Protein AF-A0AAW9L6U4-F1 (afdb_monomer_lite)

Radius of gyration: 21.18 Å; chains: 1; bounding box: 60×31×58 Å

Foldseek 3Di:
DCCCVVPVPVVQVVVDDALDVVVLVVQLQVQLVVQLVVQLVVLVVVVVVDDPVCVVCSVVSNVCSNCCSNVVSVVVLLVVLVVVVCCCCPPPVDPDDSSLSSSCSSVVHDRDHPPPDPDDD

Secondary structure (DSSP, 8-state):
-THHHH-HHHHHHTT-----HHHHHHHHHHHHHHHHHHHHHHHHHHHHTS-GGGGGGHHHHHHHHHHHHHHHHHHHHHHHHHHHHHHHHHHS-----HHHHHHHHHHTS--------S---

pLDDT: mean 82.63, std 14.71, range [42.97, 96.62]

Structure (mmCIF, N/CA/C/O backbone):
data_AF-A0AAW9L6U4-F1
#
_entry.id   AF-A0AAW9L6U4-F1
#
loop_
_atom_site.group_PDB
_atom_site.id
_atom_site.type_symbol
_atom_site.label_atom_id
_atom_site.label_alt_id
_atom_site.label_comp_id
_atom_site.label_asym_id
_atom_site.label_entity_id
_atom_site.label_seq_id
_atom_site.pdbx_PDB_ins_code
_atom_site.Cartn_x
_atom_site.Cartn_y
_atom_site.Cartn_z
_atom_site.occupancy
_atom_site.B_iso_or_equiv
_atom_site.auth_seq_id
_atom_site.auth_comp_id
_atom_site.auth_asym_id
_atom_site.auth_atom_id
_atom_site.pdbx_PDB_model_num
ATOM 1 N N . MET A 1 1 ? -6.627 20.478 28.662 1.00 61.94 1 MET A N 1
ATOM 2 C CA . MET A 1 1 ? -5.595 19.412 28.641 1.00 61.94 1 MET A CA 1
ATOM 3 C C . MET A 1 1 ? -5.790 18.399 29.758 1.00 61.94 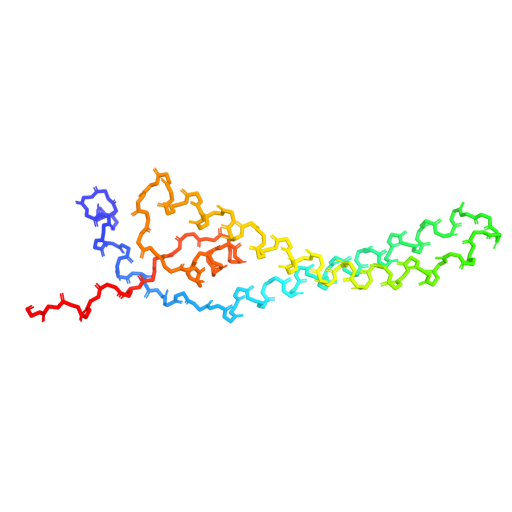1 MET A C 1
ATOM 5 O O . MET A 1 1 ? -5.596 17.230 29.476 1.00 61.94 1 MET A O 1
ATOM 9 N N . ILE A 1 2 ? -6.202 18.797 30.970 1.00 77.25 2 ILE A N 1
ATOM 10 C CA . ILE A 1 2 ? -6.414 17.848 32.079 1.00 77.25 2 ILE A CA 1
ATOM 11 C C . ILE A 1 2 ? -7.459 16.767 31.757 1.00 77.25 2 ILE A C 1
ATOM 13 O O . ILE A 1 2 ? -7.269 15.617 32.132 1.00 77.25 2 ILE A O 1
ATOM 17 N N . ASP A 1 3 ? -8.457 17.109 30.934 1.00 73.44 3 ASP A N 1
ATOM 18 C CA . ASP A 1 3 ? -9.454 16.178 30.395 1.00 73.44 3 ASP A CA 1
ATOM 19 C C . ASP A 1 3 ? -8.854 14.965 29.667 1.00 73.44 3 ASP A C 1
ATOM 21 O O . ASP A 1 3 ? -9.497 13.931 29.634 1.00 73.44 3 ASP A O 1
ATOM 25 N N . VAL A 1 4 ? -7.629 15.025 29.125 1.00 75.56 4 VAL A N 1
ATOM 26 C CA . VAL A 1 4 ? -6.956 13.829 28.565 1.00 75.56 4 VAL A CA 1
ATOM 27 C C . VAL A 1 4 ? -6.771 12.745 29.623 1.00 75.56 4 VAL A C 1
ATOM 29 O O . VAL A 1 4 ? -6.852 11.562 29.314 1.00 75.56 4 VAL A O 1
ATOM 32 N N . ILE A 1 5 ? -6.499 13.156 30.859 1.00 84.75 5 ILE A N 1
ATOM 33 C CA . ILE A 1 5 ? -6.173 12.261 31.966 1.00 84.75 5 ILE A CA 1
ATOM 34 C C . ILE A 1 5 ? -7.431 11.962 32.785 1.00 84.75 5 ILE A C 1
ATOM 36 O O . ILE A 1 5 ? -7.629 10.832 33.216 1.00 84.75 5 ILE A O 1
ATOM 40 N N . THR A 1 6 ? -8.301 12.955 32.984 1.00 85.75 6 THR A N 1
ATOM 41 C CA . THR A 1 6 ? -9.477 12.830 33.859 1.00 85.75 6 THR A CA 1
ATOM 42 C C . THR A 1 6 ? -10.737 12.365 33.137 1.00 85.75 6 THR A C 1
ATOM 44 O O . THR A 1 6 ? -11.594 11.741 33.755 1.00 85.75 6 THR A O 1
ATOM 47 N N . ASN A 1 7 ? -10.875 12.664 31.844 1.00 78.12 7 ASN A N 1
ATOM 48 C CA . ASN A 1 7 ? -12.018 12.247 31.037 1.00 78.12 7 ASN A CA 1
ATOM 49 C C . ASN A 1 7 ? -11.617 12.091 29.556 1.00 78.12 7 ASN A C 1
ATOM 51 O O . ASN A 1 7 ? -12.028 12.889 28.698 1.00 78.12 7 ASN A O 1
ATOM 55 N N . PRO A 1 8 ? -10.782 11.079 29.249 1.00 69.31 8 PRO A N 1
ATOM 56 C CA . PRO A 1 8 ? -10.222 10.894 27.914 1.00 69.31 8 PRO A CA 1
ATOM 57 C C . PRO A 1 8 ? -11.316 10.792 26.846 1.00 69.31 8 PRO A C 1
ATOM 59 O O . PRO A 1 8 ? -11.179 11.368 25.769 1.00 69.31 8 PRO A O 1
ATOM 62 N N . GLN A 1 9 ? -12.440 10.141 27.161 1.00 68.12 9 GLN A N 1
ATOM 63 C CA . GLN A 1 9 ? -13.575 10.010 26.245 1.00 68.12 9 GLN A CA 1
ATOM 64 C C . GLN A 1 9 ? -14.139 11.368 25.812 1.00 68.12 9 GLN A C 1
ATOM 66 O O . GLN A 1 9 ? -14.256 11.616 24.613 1.00 68.12 9 GLN A O 1
ATOM 71 N N . ALA A 1 10 ? -14.424 12.279 26.748 1.00 72.62 10 ALA A N 1
ATOM 72 C CA . ALA A 1 10 ? -14.951 13.602 26.406 1.00 72.62 10 ALA A CA 1
ATOM 73 C C . ALA A 1 10 ? -13.925 14.467 25.653 1.00 72.62 10 ALA A C 1
ATOM 75 O O . ALA A 1 10 ? -14.286 15.309 24.828 1.00 72.62 10 ALA A O 1
ATOM 76 N N . PHE A 1 11 ? -12.630 14.300 25.931 1.00 74.19 11 PHE A N 1
ATOM 77 C CA . PHE A 1 11 ? -11.575 15.014 25.214 1.00 74.19 11 PHE A CA 1
ATOM 78 C C . PHE A 1 11 ? -11.480 14.602 23.738 1.00 74.19 11 PHE A C 1
ATOM 80 O O . PHE A 1 11 ? -11.374 15.480 22.879 1.00 74.19 11 PHE A O 1
ATOM 87 N N . PHE A 1 12 ? -11.545 13.300 23.442 1.00 69.44 12 PHE A N 1
ATOM 88 C CA . PHE A 1 12 ? -11.476 12.799 22.067 1.00 69.44 12 PHE A CA 1
ATOM 89 C C . PHE A 1 12 ? -12.785 12.993 21.298 1.00 69.44 12 PHE A C 1
ATOM 91 O O . PHE A 1 12 ? -12.716 13.407 20.147 1.00 69.44 12 PHE A O 1
ATOM 98 N N . ALA A 1 13 ? -13.949 12.862 21.947 1.00 66.50 13 ALA A N 1
ATOM 99 C CA . ALA A 1 13 ? -15.252 13.124 21.322 1.00 66.50 13 ALA A CA 1
ATOM 100 C C . ALA A 1 13 ? -15.378 14.558 20.764 1.00 66.50 13 ALA A C 1
ATOM 102 O O . ALA A 1 13 ? -16.016 14.797 19.748 1.00 66.50 13 ALA A O 1
ATOM 103 N N . ARG A 1 14 ? -14.717 15.541 21.394 1.00 63.19 14 ARG A N 1
ATOM 104 C CA . ARG A 1 14 ? -14.677 16.936 20.907 1.00 63.19 14 ARG A CA 1
ATOM 105 C C . ARG A 1 14 ? -13.724 17.158 19.726 1.00 63.19 14 ARG A C 1
ATOM 107 O O . ARG A 1 14 ? -13.720 18.237 19.143 1.00 63.19 14 ARG A O 1
ATOM 114 N N . ARG A 1 15 ? -12.887 16.169 19.407 1.00 58.81 15 ARG A N 1
ATOM 115 C CA . ARG A 1 15 ? -11.927 16.163 18.291 1.00 58.81 15 ARG A CA 1
ATOM 116 C C . ARG A 1 15 ? -12.316 15.174 17.187 1.00 58.81 15 ARG A C 1
ATOM 118 O O . ARG A 1 15 ? -11.502 14.950 16.286 1.00 58.81 15 ARG A O 1
ATOM 125 N N . ASP A 1 16 ? -13.526 14.622 17.245 1.00 58.94 16 ASP A N 1
ATOM 126 C CA . ASP A 1 16 ? -14.081 13.764 16.202 1.00 58.94 16 ASP A CA 1
ATOM 127 C C . ASP A 1 16 ? -14.242 14.574 14.911 1.00 58.94 16 ASP A C 1
ATOM 129 O O . ASP A 1 16 ? -15.185 15.335 14.720 1.00 58.94 16 ASP A O 1
ATOM 133 N N . GLY A 1 17 ? -13.258 14.444 14.025 1.00 58.41 17 GLY A N 1
ATOM 134 C CA . GLY A 1 17 ? -13.466 14.654 12.601 1.00 58.41 17 GLY A CA 1
ATOM 135 C C . GLY A 1 17 ? -13.859 13.317 11.992 1.00 58.41 17 GLY A C 1
ATOM 136 O O . GLY A 1 17 ? -13.182 12.326 12.273 1.00 58.41 17 GLY A O 1
ATOM 137 N N . ASP A 1 18 ? -14.914 13.299 11.179 1.00 64.12 18 ASP A N 1
ATOM 138 C CA . ASP A 1 18 ? -15.406 12.092 10.508 1.00 64.12 18 ASP A CA 1
ATOM 139 C C . ASP A 1 18 ? -14.263 11.301 9.861 1.00 64.12 18 ASP A C 1
ATOM 141 O O . ASP A 1 18 ? -13.457 11.846 9.094 1.00 64.12 18 ASP A O 1
ATOM 145 N N . LEU A 1 19 ? -14.200 9.995 10.145 1.00 68.06 19 LEU A N 1
ATOM 146 C CA . LEU A 1 19 ? -13.345 9.102 9.375 1.00 68.06 19 LEU A CA 1
ATOM 147 C C . LEU A 1 19 ? -13.925 8.961 7.981 1.00 68.06 19 LEU A C 1
ATOM 149 O O . LEU A 1 19 ? -14.880 8.231 7.740 1.00 68.06 19 LEU A O 1
ATOM 153 N N . SER A 1 20 ? -13.309 9.672 7.046 1.00 75.75 20 SER A N 1
ATOM 154 C CA . SER A 1 20 ? -13.611 9.520 5.637 1.00 75.75 20 SER A CA 1
ATOM 155 C C . SER A 1 20 ? -12.627 8.553 4.991 1.00 75.75 20 SER A C 1
ATOM 157 O O . SER A 1 20 ? -11.406 8.690 5.121 1.00 75.75 20 SER A O 1
ATOM 159 N N . LEU A 1 21 ? -13.174 7.602 4.237 1.00 84.06 21 LEU A N 1
ATOM 160 C CA . LEU A 1 21 ? -12.402 6.674 3.417 1.00 84.06 21 LEU A CA 1
ATOM 161 C C . LEU A 1 21 ? -11.712 7.388 2.242 1.00 84.06 21 LEU A C 1
ATOM 163 O O . LEU A 1 21 ? -10.660 6.952 1.786 1.00 84.06 21 LEU A O 1
ATOM 167 N N . VAL A 1 22 ? -12.276 8.503 1.766 1.00 85.44 22 VAL A N 1
ATOM 168 C CA . VAL A 1 22 ? -11.787 9.242 0.588 1.00 85.44 22 VAL A CA 1
ATOM 169 C C . VAL A 1 22 ? -10.323 9.674 0.737 1.00 85.44 22 VAL A C 1
ATOM 171 O O . VAL A 1 22 ? -9.512 9.322 -0.120 1.00 85.44 22 VAL A O 1
ATOM 174 N N . PRO A 1 23 ? -9.924 10.385 1.805 1.00 83.94 23 PRO A N 1
ATOM 175 C CA . PRO A 1 23 ? -8.528 10.763 1.963 1.00 83.94 23 PRO A CA 1
ATOM 176 C C . PRO A 1 23 ? -7.600 9.575 2.262 1.00 83.94 23 PRO A C 1
ATOM 178 O O . PRO A 1 23 ? -6.451 9.608 1.831 1.00 83.94 23 PRO A O 1
ATOM 181 N N . ALA A 1 24 ? -8.085 8.504 2.901 1.00 88.56 24 ALA A N 1
ATOM 182 C CA . ALA A 1 24 ? -7.305 7.274 3.065 1.00 88.56 24 ALA A CA 1
ATOM 183 C C . ALA A 1 24 ? -6.963 6.646 1.701 1.00 88.56 24 ALA A C 1
ATOM 185 O O . ALA A 1 24 ? -5.803 6.340 1.432 1.00 88.56 24 ALA A O 1
ATOM 186 N N . VAL A 1 25 ? -7.943 6.549 0.795 1.00 91.00 25 VAL A N 1
ATOM 187 C CA . VAL A 1 25 ? -7.722 6.113 -0.594 1.00 91.00 25 VAL A CA 1
ATOM 188 C C . VAL A 1 25 ? -6.738 7.039 -1.311 1.00 91.00 25 VAL A C 1
ATOM 190 O O . VAL A 1 25 ? -5.862 6.554 -2.023 1.00 91.00 25 VAL A O 1
ATOM 193 N N . GLY A 1 26 ? -6.835 8.354 -1.096 1.00 91.50 26 GLY A N 1
ATOM 194 C CA . GLY A 1 26 ? -5.894 9.327 -1.655 1.00 91.50 26 GLY A CA 1
ATOM 195 C C . GLY A 1 26 ? -4.441 9.079 -1.231 1.00 91.50 26 GLY A C 1
ATOM 196 O O . GLY A 1 26 ? -3.544 9.106 -2.073 1.00 91.50 26 GLY A O 1
ATOM 197 N N . ILE A 1 27 ? -4.203 8.776 0.050 1.00 91.50 27 ILE A N 1
ATOM 198 C CA . ILE A 1 27 ? -2.865 8.452 0.575 1.00 91.50 27 ILE A CA 1
ATOM 199 C C . ILE A 1 27 ? -2.353 7.132 -0.004 1.00 91.50 27 ILE A C 1
ATOM 201 O O . ILE A 1 27 ? -1.222 7.068 -0.483 1.00 91.50 27 ILE A O 1
ATOM 205 N N . VAL A 1 28 ? -3.184 6.088 -0.005 1.00 93.44 28 VAL A N 1
ATOM 206 C CA . VAL A 1 28 ? -2.820 4.771 -0.553 1.00 93.44 28 VAL A CA 1
ATOM 207 C C . VAL A 1 28 ? -2.488 4.880 -2.044 1.00 93.44 28 VAL A C 1
ATOM 209 O O . VAL A 1 28 ? -1.491 4.317 -2.496 1.00 93.44 28 VAL A O 1
ATOM 212 N N . LEU A 1 29 ? -3.255 5.674 -2.796 1.00 94.81 29 LEU A N 1
ATOM 213 C CA . LEU A 1 29 ? -2.981 5.968 -4.200 1.00 94.81 29 LEU A CA 1
ATOM 214 C C . LEU A 1 29 ? -1.652 6.712 -4.379 1.00 94.81 29 LEU A C 1
ATOM 216 O O . LEU A 1 29 ? -0.876 6.367 -5.266 1.00 94.81 29 LEU A O 1
ATOM 220 N N . LEU A 1 30 ? -1.360 7.705 -3.535 1.00 95.38 30 LEU A N 1
ATOM 221 C CA . LEU A 1 30 ? -0.087 8.425 -3.583 1.00 95.38 30 LEU A CA 1
ATOM 222 C C . LEU A 1 30 ? 1.099 7.476 -3.352 1.00 95.38 30 LEU A C 1
ATOM 224 O O . LEU A 1 30 ? 2.070 7.514 -4.106 1.00 95.38 30 LEU A O 1
ATOM 228 N N . ILE A 1 31 ? 1.001 6.585 -2.361 1.00 94.06 31 ILE A N 1
ATOM 229 C CA . ILE A 1 31 ? 2.015 5.555 -2.089 1.00 94.06 31 ILE A CA 1
ATOM 230 C C . ILE A 1 31 ? 2.171 4.617 -3.292 1.00 94.06 31 ILE A C 1
ATOM 232 O O . ILE A 1 31 ? 3.293 4.292 -3.682 1.00 94.06 31 ILE A O 1
ATOM 236 N N . ALA A 1 32 ? 1.062 4.208 -3.912 1.00 95.00 32 ALA A N 1
ATOM 237 C CA . ALA A 1 32 ? 1.074 3.371 -5.106 1.00 95.00 32 ALA A CA 1
ATOM 238 C C . ALA A 1 32 ? 1.819 4.044 -6.272 1.00 95.00 32 ALA A C 1
ATOM 240 O O . ALA A 1 32 ? 2.679 3.427 -6.901 1.00 95.00 32 ALA A O 1
ATOM 241 N N . LEU A 1 33 ? 1.571 5.335 -6.513 1.00 96.50 33 LEU A N 1
ATOM 242 C CA . LEU A 1 33 ? 2.272 6.109 -7.541 1.00 96.50 33 LEU A CA 1
ATOM 243 C C . LEU A 1 33 ? 3.772 6.251 -7.245 1.00 96.50 33 LEU A C 1
ATOM 245 O O . LEU A 1 33 ? 4.592 6.096 -8.152 1.00 96.50 33 LEU A O 1
ATOM 249 N N . ILE A 1 34 ? 4.143 6.490 -5.983 1.00 96.25 34 ILE A N 1
ATOM 250 C CA . ILE A 1 34 ? 5.551 6.547 -5.556 1.00 96.25 34 ILE A CA 1
ATOM 251 C C . ILE A 1 34 ? 6.245 5.200 -5.795 1.00 96.25 34 ILE A C 1
ATOM 253 O O . ILE A 1 34 ? 7.374 5.176 -6.290 1.00 96.25 34 ILE A O 1
ATOM 257 N N . ASN A 1 35 ? 5.575 4.082 -5.503 1.00 94.44 35 ASN A N 1
ATOM 258 C CA . ASN A 1 35 ? 6.110 2.742 -5.756 1.00 94.44 35 ASN A CA 1
ATOM 259 C C . ASN A 1 35 ? 6.342 2.483 -7.246 1.00 94.44 35 ASN A C 1
ATOM 261 O O . ASN A 1 35 ? 7.396 1.966 -7.612 1.00 94.44 35 ASN A O 1
ATOM 265 N N . VAL A 1 36 ? 5.409 2.882 -8.116 1.00 95.94 36 VAL A N 1
ATOM 266 C CA . VAL A 1 36 ? 5.596 2.770 -9.572 1.00 95.94 36 VAL A CA 1
ATOM 267 C C . VAL A 1 36 ? 6.776 3.621 -10.038 1.00 95.94 36 VAL A C 1
ATOM 269 O O . VAL A 1 36 ? 7.625 3.128 -10.780 1.00 95.94 36 VAL A O 1
ATOM 272 N N . GLY A 1 37 ? 6.867 4.875 -9.580 1.00 96.00 37 GLY A N 1
ATOM 273 C CA . GLY A 1 37 ? 7.973 5.770 -9.929 1.00 96.00 37 GLY A CA 1
ATOM 274 C C . GLY A 1 37 ? 9.328 5.219 -9.483 1.00 96.00 37 GLY A C 1
ATOM 275 O O . GLY A 1 37 ? 10.275 5.174 -10.266 1.00 96.00 37 GLY A O 1
ATOM 276 N N . THR A 1 38 ? 9.404 4.723 -8.249 1.00 95.44 38 THR A N 1
ATOM 277 C CA . THR A 1 38 ? 10.622 4.109 -7.705 1.00 95.44 38 THR A CA 1
ATOM 278 C C . THR A 1 38 ? 10.980 2.835 -8.465 1.00 95.44 38 THR A C 1
ATOM 280 O O . THR A 1 38 ? 12.120 2.683 -8.894 1.00 95.44 38 THR A O 1
ATOM 283 N N . GLY A 1 39 ? 10.007 1.955 -8.714 1.00 94.94 39 GLY A N 1
ATOM 284 C CA . GLY A 1 39 ? 10.220 0.717 -9.459 1.00 94.94 39 GLY A CA 1
ATOM 285 C C . GLY A 1 39 ? 10.684 0.958 -10.896 1.00 94.94 39 GLY A C 1
ATOM 286 O O . GLY A 1 39 ? 11.573 0.257 -11.374 1.00 94.94 39 GLY A O 1
ATOM 287 N N . TYR A 1 40 ? 10.158 1.989 -11.565 1.00 94.88 40 TYR A N 1
ATOM 288 C CA . TYR A 1 40 ? 10.646 2.413 -12.877 1.00 94.88 40 TYR A CA 1
ATOM 289 C C . TYR A 1 40 ? 12.128 2.798 -12.823 1.00 94.88 40 TYR A C 1
ATOM 291 O O . TYR A 1 40 ? 12.921 2.293 -13.616 1.00 94.88 40 TYR A O 1
ATOM 299 N N . LEU A 1 41 ? 12.520 3.644 -11.863 1.00 95.44 41 LEU A N 1
ATOM 300 C CA . LEU A 1 41 ? 13.920 4.041 -11.692 1.00 95.44 41 LEU A CA 1
ATOM 301 C C . LEU A 1 41 ? 14.817 2.833 -11.404 1.00 95.44 41 LEU A C 1
ATOM 303 O O . LEU A 1 41 ? 15.882 2.709 -12.008 1.00 95.44 41 LEU A O 1
ATOM 307 N N . THR A 1 42 ? 14.371 1.912 -10.546 1.00 94.25 42 THR A N 1
ATOM 308 C CA . THR A 1 42 ? 15.086 0.663 -10.266 1.00 94.25 42 THR A CA 1
ATOM 309 C C . THR A 1 42 ? 15.282 -0.161 -11.534 1.00 94.25 42 THR A C 1
ATOM 311 O O . THR A 1 42 ? 16.408 -0.565 -11.806 1.00 94.25 42 THR A O 1
ATOM 314 N N . ILE A 1 43 ? 14.238 -0.350 -12.350 1.00 93.06 43 ILE A N 1
ATOM 315 C CA . ILE A 1 43 ? 14.350 -1.075 -13.624 1.00 93.06 43 ILE A CA 1
ATOM 316 C C . ILE A 1 43 ? 15.382 -0.415 -14.533 1.00 93.06 43 ILE A C 1
ATOM 318 O O . ILE A 1 43 ? 16.203 -1.125 -15.109 1.00 93.06 43 ILE A O 1
ATOM 322 N N . GLN A 1 44 ? 15.381 0.914 -14.653 1.00 91.00 44 GLN A N 1
ATOM 323 C CA . GLN A 1 44 ? 16.335 1.594 -15.531 1.00 91.00 44 GLN A CA 1
ATOM 324 C C . GLN A 1 44 ? 17.781 1.421 -15.068 1.00 91.00 44 GLN A C 1
ATOM 326 O O . GLN A 1 44 ? 18.649 1.080 -15.875 1.00 91.00 44 GLN A O 1
ATOM 331 N N . VAL A 1 45 ? 18.034 1.571 -13.766 1.00 92.25 45 VAL A N 1
ATOM 332 C CA . VAL A 1 45 ? 19.360 1.326 -13.186 1.00 92.25 45 VAL A CA 1
ATOM 333 C C . VAL A 1 45 ? 19.776 -0.133 -13.395 1.00 92.25 45 VAL A C 1
ATOM 335 O O . VAL A 1 45 ? 20.872 -0.389 -13.890 1.00 92.25 45 VAL A O 1
ATOM 338 N N . THR A 1 46 ? 18.896 -1.095 -13.109 1.00 90.44 46 THR A N 1
ATOM 339 C CA . THR A 1 46 ? 19.186 -2.523 -13.295 1.00 90.44 46 THR A CA 1
ATOM 340 C C . THR A 1 46 ? 19.467 -2.867 -14.757 1.00 90.44 46 THR A C 1
ATOM 342 O O . THR A 1 46 ? 20.460 -3.530 -15.036 1.00 90.44 46 THR A O 1
ATOM 345 N N . MET A 1 47 ? 18.655 -2.393 -15.705 1.00 88.81 47 MET A N 1
ATOM 346 C CA . MET A 1 47 ? 18.822 -2.711 -17.129 1.00 88.81 47 MET A CA 1
ATOM 347 C C . MET A 1 47 ? 20.104 -2.113 -17.712 1.00 88.81 47 MET A C 1
ATOM 349 O O . MET A 1 47 ? 20.748 -2.762 -18.532 1.00 88.81 47 MET A O 1
ATOM 353 N N . SER A 1 48 ? 20.523 -0.929 -17.249 1.00 87.56 48 SER A N 1
ATOM 354 C CA . SER A 1 48 ? 21.802 -0.330 -17.661 1.00 87.56 48 SER A CA 1
ATOM 355 C C . SER A 1 48 ? 23.037 -1.131 -17.228 1.00 87.56 48 SER A C 1
ATOM 357 O O . SER A 1 48 ? 24.089 -1.010 -17.850 1.00 87.56 48 SER A O 1
ATOM 359 N N . ALA A 1 49 ? 22.908 -1.973 -16.199 1.00 87.62 49 ALA A N 1
ATOM 360 C CA . ALA A 1 49 ? 23.977 -2.838 -15.709 1.00 87.62 49 ALA A CA 1
ATOM 361 C C . ALA A 1 49 ? 23.986 -4.236 -16.362 1.00 87.62 49 ALA A C 1
ATOM 363 O O . ALA A 1 49 ? 24.892 -5.028 -16.102 1.00 87.62 49 ALA A O 1
ATOM 364 N N . LEU A 1 50 ? 22.987 -4.566 -17.191 1.00 86.44 50 LEU A N 1
ATOM 365 C CA . LEU A 1 50 ? 22.831 -5.886 -17.804 1.00 86.44 50 LEU A CA 1
ATOM 366 C C . LEU A 1 50 ? 23.286 -5.909 -19.273 1.00 86.44 50 LEU A C 1
ATOM 368 O O . LEU A 1 50 ? 23.281 -4.904 -19.980 1.00 86.44 50 LEU A O 1
ATOM 372 N N . SER A 1 51 ? 23.661 -7.099 -19.756 1.00 79.88 51 SER A N 1
ATOM 373 C CA . SER A 1 51 ? 24.010 -7.310 -21.169 1.00 79.88 51 SER A CA 1
ATOM 374 C C . SER A 1 51 ? 22.793 -7.150 -22.096 1.00 79.88 51 SER A C 1
ATOM 376 O O . SER A 1 51 ? 21.654 -7.352 -21.677 1.00 79.88 51 SER A O 1
ATOM 378 N N . ALA A 1 52 ? 23.024 -6.860 -23.383 1.00 78.81 52 ALA A N 1
ATOM 379 C CA . ALA A 1 52 ? 21.965 -6.616 -24.375 1.00 78.81 52 ALA A CA 1
ATOM 380 C C . ALA A 1 52 ? 20.913 -7.740 -24.480 1.00 78.81 52 ALA A C 1
ATOM 382 O O . ALA A 1 52 ? 19.750 -7.475 -24.769 1.00 78.81 52 ALA A O 1
ATOM 383 N N . SER A 1 53 ? 21.295 -8.984 -24.175 1.00 77.19 53 SER A N 1
ATOM 384 C CA . SER A 1 53 ? 20.383 -10.136 -24.153 1.00 77.19 53 SER A CA 1
ATOM 385 C C . SER A 1 53 ? 19.273 -10.034 -23.093 1.00 77.19 53 SER A C 1
ATOM 387 O O . SER A 1 53 ? 18.190 -10.581 -23.283 1.00 77.19 53 SER A O 1
ATOM 389 N N . ALA A 1 54 ? 19.501 -9.295 -22.004 1.00 78.56 54 ALA A N 1
ATOM 390 C CA . ALA A 1 54 ? 18.535 -9.123 -20.922 1.00 78.56 54 ALA A CA 1
ATOM 391 C C . ALA A 1 54 ? 17.537 -7.977 -21.171 1.00 78.56 54 ALA A C 1
ATOM 393 O O . ALA A 1 54 ? 16.505 -7.907 -20.505 1.00 78.56 54 ALA A O 1
ATOM 394 N N . GLN A 1 55 ? 17.801 -7.104 -22.151 1.00 73.06 55 GLN A N 1
ATOM 395 C CA . GLN A 1 55 ? 16.937 -5.956 -22.453 1.00 73.06 55 GLN A CA 1
ATOM 396 C C . GLN A 1 55 ? 15.547 -6.388 -22.943 1.00 73.06 55 GLN A C 1
ATOM 398 O O . GLN A 1 55 ? 14.567 -5.685 -22.707 1.00 73.06 55 GLN A O 1
ATOM 403 N N . GLY A 1 56 ? 15.426 -7.589 -23.524 1.00 80.75 56 GLY A N 1
ATOM 404 C CA . GLY A 1 56 ? 14.135 -8.175 -23.899 1.00 80.75 56 GLY A CA 1
ATOM 405 C C . GLY A 1 56 ? 13.166 -8.373 -22.723 1.00 80.75 56 GLY A C 1
ATOM 406 O O . GLY A 1 56 ? 11.956 -8.417 -22.929 1.00 80.75 56 GLY A O 1
ATOM 407 N N . PHE A 1 57 ? 13.662 -8.426 -21.481 1.00 87.31 57 PHE A N 1
ATOM 408 C CA . PHE A 1 57 ? 12.825 -8.540 -20.280 1.00 87.31 57 PHE A CA 1
ATOM 409 C C . PHE A 1 57 ? 12.336 -7.190 -19.741 1.00 87.31 57 PHE A C 1
ATOM 411 O O . PHE A 1 57 ? 11.480 -7.165 -18.854 1.00 87.31 57 PHE A O 1
ATOM 418 N N . GLN A 1 58 ? 12.830 -6.063 -20.268 1.00 88.94 58 GLN A N 1
ATOM 419 C CA . GLN A 1 58 ? 12.502 -4.730 -19.758 1.00 88.94 58 GLN A CA 1
ATOM 420 C C . GLN A 1 58 ? 10.999 -4.444 -19.818 1.00 88.94 58 GLN A C 1
ATOM 422 O O . GLN A 1 58 ? 10.426 -3.963 -18.844 1.00 88.94 58 GLN A O 1
ATOM 427 N N . THR A 1 59 ? 10.335 -4.790 -20.922 1.00 89.69 59 THR A N 1
ATOM 428 C CA . THR A 1 59 ? 8.888 -4.580 -21.071 1.00 89.69 59 THR A CA 1
ATOM 429 C C . THR A 1 59 ? 8.088 -5.378 -20.043 1.00 89.69 59 THR A C 1
ATOM 431 O O . THR A 1 59 ? 7.164 -4.840 -19.439 1.00 89.69 59 THR A O 1
ATOM 434 N N . ILE A 1 60 ? 8.467 -6.635 -19.795 1.00 92.06 60 ILE A N 1
ATOM 435 C CA . ILE A 1 60 ? 7.798 -7.494 -18.807 1.00 92.06 60 ILE A CA 1
ATOM 436 C C . ILE A 1 60 ? 7.980 -6.917 -17.402 1.00 92.06 60 ILE A C 1
ATOM 438 O O . ILE A 1 60 ? 7.011 -6.828 -16.643 1.00 92.06 60 ILE A O 1
ATOM 442 N N . ALA A 1 61 ? 9.199 -6.483 -17.069 1.00 92.25 61 ALA A N 1
ATOM 443 C CA . ALA A 1 61 ? 9.494 -5.851 -15.790 1.00 92.25 61 ALA A CA 1
ATOM 444 C C . ALA A 1 61 ? 8.648 -4.585 -15.591 1.00 92.25 61 ALA A C 1
ATOM 446 O O . ALA A 1 61 ? 8.000 -4.444 -14.559 1.00 92.25 61 ALA A O 1
ATOM 447 N N . LEU A 1 62 ? 8.568 -3.713 -16.600 1.00 93.12 62 LEU A N 1
ATOM 448 C CA . LEU A 1 62 ? 7.780 -2.479 -16.535 1.00 93.12 62 LEU A CA 1
ATOM 449 C C . LEU A 1 62 ? 6.286 -2.748 -16.339 1.00 93.12 62 LEU A C 1
ATOM 451 O O . LEU A 1 62 ? 5.671 -2.152 -15.457 1.00 93.12 62 LEU A O 1
ATOM 455 N N . VAL A 1 63 ? 5.704 -3.668 -17.115 1.00 94.19 63 VAL A N 1
ATOM 456 C CA . VAL A 1 63 ? 4.287 -4.042 -16.975 1.00 94.19 63 VAL A CA 1
ATOM 457 C C . VAL A 1 63 ? 4.018 -4.603 -15.580 1.00 94.19 63 VAL A C 1
ATOM 459 O O . VAL A 1 63 ? 3.058 -4.200 -14.923 1.00 94.19 63 VAL A O 1
ATOM 462 N N . THR A 1 64 ? 4.901 -5.477 -15.095 1.00 94.31 64 THR A N 1
ATOM 463 C CA . THR A 1 64 ? 4.782 -6.069 -13.758 1.00 94.31 64 THR A CA 1
ATOM 464 C C . THR A 1 64 ? 4.912 -5.013 -12.665 1.00 94.31 64 THR A C 1
ATOM 466 O O . THR A 1 64 ? 4.156 -5.047 -11.703 1.00 94.31 64 THR A O 1
ATOM 469 N N . THR A 1 65 ? 5.807 -4.035 -12.812 1.00 95.06 65 THR A N 1
ATOM 470 C CA . THR A 1 65 ? 5.952 -2.925 -11.862 1.00 95.06 65 THR A CA 1
ATOM 471 C C . THR A 1 65 ? 4.741 -2.006 -11.855 1.00 95.06 65 THR A C 1
ATOM 473 O O . THR A 1 65 ? 4.324 -1.584 -10.783 1.00 95.06 65 THR A O 1
ATOM 476 N N . VAL A 1 66 ? 4.142 -1.705 -13.008 1.00 94.25 66 VAL A N 1
ATOM 477 C CA . VAL A 1 66 ? 2.936 -0.866 -13.056 1.00 94.25 66 VAL A CA 1
ATOM 478 C C . VAL A 1 66 ? 1.758 -1.594 -12.413 1.00 94.25 66 VAL A C 1
ATOM 480 O O . VAL A 1 66 ? 1.111 -1.046 -11.524 1.00 94.25 66 VAL A O 1
ATOM 483 N N . ILE A 1 67 ? 1.504 -2.843 -12.812 1.00 94.62 67 ILE A N 1
ATOM 484 C CA . ILE A 1 67 ? 0.391 -3.630 -12.269 1.00 94.62 67 ILE A CA 1
ATOM 485 C C . ILE A 1 67 ? 0.638 -3.926 -10.786 1.00 94.62 67 ILE A C 1
ATOM 487 O O . ILE A 1 67 ? -0.189 -3.605 -9.940 1.00 94.62 67 ILE A O 1
ATOM 491 N N . GLY A 1 68 ? 1.792 -4.493 -10.447 1.00 92.62 68 GLY A N 1
ATOM 492 C CA . GLY A 1 68 ? 2.145 -4.862 -9.079 1.00 92.62 68 GLY A CA 1
ATOM 493 C C . GLY A 1 68 ? 2.297 -3.657 -8.153 1.00 92.62 68 GLY A C 1
ATOM 494 O O . GLY A 1 68 ? 1.835 -3.706 -7.020 1.00 92.62 68 GLY A O 1
ATOM 495 N N . GLY A 1 69 ? 2.881 -2.557 -8.624 1.00 90.25 69 GLY A N 1
ATOM 496 C CA . GLY A 1 69 ? 3.053 -1.334 -7.838 1.00 90.25 69 GLY A CA 1
ATOM 497 C C . GLY A 1 69 ? 1.734 -0.618 -7.554 1.00 90.25 69 GLY A C 1
ATOM 498 O O . GLY A 1 69 ? 1.546 -0.118 -6.448 1.00 90.25 69 GLY A O 1
ATOM 499 N N . LEU A 1 70 ? 0.798 -0.618 -8.510 1.00 90.94 70 LEU A N 1
ATOM 500 C CA . LEU A 1 70 ? -0.540 -0.069 -8.290 1.00 90.94 70 LEU A CA 1
ATOM 501 C C . LEU A 1 70 ? -1.396 -1.022 -7.458 1.00 90.94 70 LEU A C 1
ATOM 503 O O . LEU A 1 70 ? -1.770 -0.705 -6.332 1.00 90.94 70 LEU A O 1
ATOM 507 N N . PHE A 1 71 ? -1.689 -2.207 -7.988 1.00 94.06 71 PHE A N 1
ATOM 508 C CA . PHE A 1 71 ? -2.632 -3.132 -7.364 1.00 94.06 71 PHE A CA 1
ATOM 509 C C . PHE A 1 71 ? -2.079 -3.760 -6.089 1.00 94.06 71 PHE A C 1
ATOM 511 O O . PHE A 1 71 ? -2.834 -3.947 -5.140 1.00 94.06 71 PHE A O 1
ATOM 518 N N . GLY A 1 72 ? -0.779 -4.044 -6.021 1.00 93.75 72 GLY A N 1
ATOM 519 C CA . GLY A 1 72 ? -0.166 -4.656 -4.842 1.00 93.75 72 GLY A CA 1
ATOM 520 C C . GLY A 1 72 ? -0.301 -3.791 -3.592 1.00 93.75 72 GLY A C 1
ATOM 521 O O . GLY A 1 72 ? -0.562 -4.326 -2.519 1.00 93.75 72 GLY A O 1
ATOM 522 N N . VAL A 1 73 ? -0.223 -2.463 -3.725 1.00 94.44 73 VAL A N 1
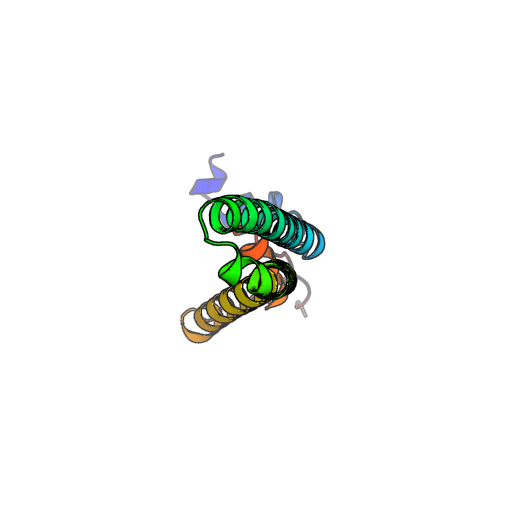ATOM 523 C CA . VAL A 1 73 ? -0.416 -1.537 -2.597 1.00 94.44 73 VAL A CA 1
ATOM 524 C C . VAL A 1 73 ? -1.863 -1.561 -2.100 1.00 94.44 73 VAL A C 1
ATOM 526 O O . VAL A 1 73 ? -2.089 -1.658 -0.895 1.00 94.44 73 VAL A O 1
ATOM 529 N N . PHE A 1 74 ? -2.848 -1.552 -3.004 1.00 94.50 74 PHE A N 1
ATOM 530 C CA . PHE A 1 74 ? -4.261 -1.671 -2.620 1.00 94.50 74 PHE A CA 1
ATOM 531 C C . PHE A 1 74 ? -4.581 -3.033 -2.002 1.00 94.50 74 PHE A C 1
ATOM 533 O O . PHE A 1 74 ? -5.264 -3.096 -0.983 1.00 94.50 74 PHE A O 1
ATOM 540 N N . VAL A 1 75 ? -4.068 -4.118 -2.584 1.00 95.81 75 VAL A N 1
ATOM 541 C CA . VAL A 1 75 ? -4.257 -5.475 -2.059 1.00 95.81 75 VAL A CA 1
ATOM 542 C C . VAL A 1 75 ? -3.632 -5.602 -0.675 1.00 95.81 75 VAL A C 1
ATOM 544 O O . VAL A 1 75 ? -4.288 -6.107 0.230 1.00 95.81 75 VAL A O 1
ATOM 547 N N . ALA A 1 76 ? -2.411 -5.100 -0.477 1.00 94.50 76 ALA A N 1
ATOM 548 C CA . ALA A 1 76 ? -1.766 -5.093 0.830 1.00 94.50 76 ALA A CA 1
ATOM 549 C C . ALA A 1 76 ? -2.571 -4.276 1.849 1.00 94.50 76 ALA A C 1
ATOM 551 O O . ALA A 1 76 ? -2.809 -4.747 2.957 1.00 94.50 76 ALA A O 1
ATOM 552 N N . TRP A 1 77 ? -3.047 -3.086 1.474 1.00 95.19 77 TRP A N 1
ATOM 553 C CA . TRP A 1 77 ? -3.871 -2.253 2.350 1.00 95.19 77 TRP A CA 1
ATOM 554 C C . TRP A 1 77 ? -5.175 -2.949 2.765 1.00 95.19 77 TRP A C 1
ATOM 556 O O . TRP A 1 77 ? -5.491 -2.989 3.953 1.00 95.19 77 TRP A O 1
ATOM 566 N N . LEU A 1 78 ? -5.891 -3.560 1.816 1.00 95.38 78 LEU A N 1
ATOM 567 C CA . LEU A 1 78 ? -7.100 -4.338 2.102 1.00 95.38 78 LEU A CA 1
ATOM 568 C C . LEU A 1 78 ? -6.799 -5.570 2.957 1.00 95.38 78 LEU A C 1
ATOM 570 O O . LEU A 1 78 ? -7.559 -5.877 3.872 1.00 95.38 78 LEU A O 1
ATOM 574 N N . PHE A 1 79 ? -5.689 -6.257 2.685 1.00 96.62 79 PHE A N 1
ATOM 575 C CA . PHE A 1 79 ? -5.260 -7.423 3.447 1.00 96.62 79 PHE A CA 1
ATOM 576 C C . PHE A 1 79 ? -4.956 -7.058 4.903 1.00 96.62 79 PHE A C 1
ATOM 578 O O . PHE A 1 79 ? -5.495 -7.686 5.809 1.00 96.62 79 PHE A O 1
ATOM 585 N N . PHE A 1 80 ? -4.151 -6.018 5.145 1.00 93.94 80 PHE A N 1
ATOM 586 C CA . PHE A 1 80 ? -3.827 -5.573 6.502 1.00 93.94 80 PHE A CA 1
ATOM 587 C C . PHE A 1 80 ? -5.037 -4.972 7.218 1.00 93.94 80 PHE A C 1
ATOM 589 O O . PHE A 1 80 ? -5.261 -5.294 8.380 1.00 93.94 80 PHE A O 1
ATOM 596 N N . GLY A 1 81 ? -5.859 -4.171 6.534 1.00 94.00 81 GLY A N 1
ATOM 597 C CA . GLY A 1 81 ? -7.107 -3.662 7.106 1.00 94.00 81 GLY A CA 1
ATOM 598 C C . GLY A 1 81 ? -8.072 -4.790 7.478 1.00 94.00 81 GLY A C 1
ATOM 599 O O . GLY A 1 81 ? -8.657 -4.772 8.558 1.00 94.00 81 GLY A O 1
ATOM 600 N N . GLY A 1 82 ? -8.187 -5.810 6.623 1.00 95.06 82 GLY A N 1
ATOM 601 C CA . GLY A 1 82 ? -8.949 -7.034 6.884 1.00 95.06 82 GLY A CA 1
ATOM 602 C C . GLY A 1 82 ? -8.410 -7.810 8.076 1.00 95.06 82 GLY A C 1
ATOM 603 O O . GLY A 1 82 ? -9.172 -8.173 8.968 1.00 95.06 82 GLY A O 1
ATOM 604 N N . LEU A 1 83 ? -7.093 -8.009 8.128 1.00 95.81 83 LEU A N 1
ATOM 605 C CA . LEU A 1 83 ? -6.429 -8.694 9.230 1.00 95.81 83 LEU A CA 1
ATOM 606 C C . LEU A 1 83 ? -6.641 -7.955 10.557 1.00 95.81 83 LEU A C 1
ATOM 608 O O . LEU A 1 83 ? -7.004 -8.585 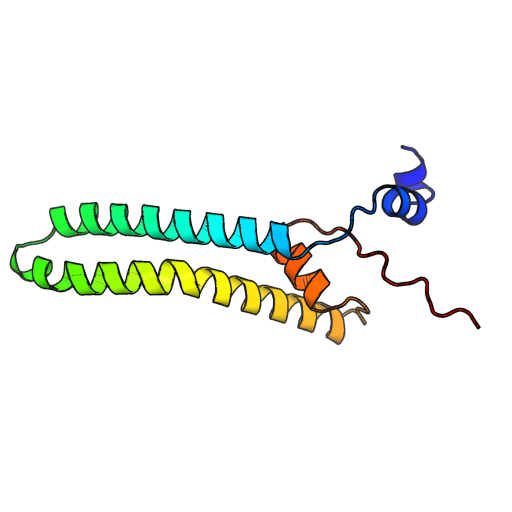11.544 1.00 95.81 83 LEU A O 1
ATOM 612 N N . PHE A 1 84 ? -6.471 -6.632 10.589 1.00 93.62 84 PHE A N 1
ATOM 613 C CA . PHE A 1 84 ? -6.700 -5.839 11.797 1.00 93.62 84 PHE A CA 1
ATOM 614 C C . PHE A 1 84 ? -8.161 -5.846 12.229 1.00 93.62 84 PHE A C 1
ATOM 616 O O . PHE A 1 84 ? -8.433 -5.957 13.421 1.00 93.62 84 PHE A O 1
ATOM 623 N N . HIS A 1 85 ? -9.098 -5.793 11.284 1.00 92.94 85 HIS A N 1
ATOM 624 C CA . HIS A 1 85 ? -10.520 -5.881 11.597 1.00 92.94 85 HIS A CA 1
ATOM 625 C C . HIS A 1 85 ? -10.890 -7.254 12.171 1.00 92.94 85 HIS A C 1
ATOM 627 O O . HIS A 1 85 ? -11.621 -7.346 13.157 1.00 92.94 85 HIS A O 1
ATOM 633 N N . LEU A 1 86 ? -10.339 -8.326 11.597 1.00 93.81 86 LEU A N 1
ATOM 634 C CA . LEU A 1 86 ? -10.532 -9.682 12.101 1.00 93.81 86 LEU A CA 1
ATOM 635 C C . LEU A 1 86 ? -9.938 -9.842 13.505 1.00 93.81 86 LEU A C 1
ATOM 637 O O . LEU A 1 86 ? -10.595 -10.372 14.392 1.00 93.81 86 LEU A O 1
ATOM 641 N N . LEU A 1 87 ? -8.720 -9.347 13.730 1.00 93.69 87 LEU A N 1
ATOM 642 C CA . LEU A 1 87 ? -8.091 -9.380 15.051 1.00 93.69 87 LEU A CA 1
ATOM 643 C C . LEU A 1 87 ? -8.902 -8.576 16.076 1.00 93.69 87 LEU A C 1
ATOM 645 O O . LEU A 1 87 ? -9.130 -9.065 17.177 1.00 93.69 87 LEU A O 1
ATOM 649 N N . ALA A 1 88 ? -9.374 -7.379 15.715 1.00 90.25 88 ALA A N 1
ATOM 650 C CA . ALA A 1 88 ? -10.190 -6.539 16.588 1.00 90.25 88 ALA A CA 1
ATOM 651 C C . ALA A 1 88 ? -11.527 -7.202 16.953 1.00 90.25 88 ALA A C 1
ATOM 653 O O . ALA A 1 88 ? -11.899 -7.228 18.123 1.00 90.25 88 ALA A O 1
ATOM 654 N N . SER A 1 89 ? -12.228 -7.768 15.970 1.00 90.12 89 SER A N 1
ATOM 655 C CA . SER A 1 89 ? -13.528 -8.416 16.187 1.00 90.12 89 SER A CA 1
ATOM 656 C C . SER A 1 89 ? -13.419 -9.730 16.963 1.00 90.12 89 SER A C 1
ATOM 658 O O . SER A 1 89 ? -14.246 -9.984 17.830 1.00 90.12 89 SER A O 1
ATOM 660 N N . VAL A 1 90 ? -12.400 -10.554 16.695 1.00 93.06 90 VAL A N 1
ATOM 661 C CA . VAL A 1 90 ? -12.269 -11.887 17.311 1.00 93.06 90 VAL A CA 1
ATOM 662 C C . VAL A 1 90 ? -11.596 -11.845 18.682 1.00 93.06 90 VAL A C 1
ATOM 664 O O . VAL A 1 90 ? -11.958 -12.629 19.554 1.00 93.06 90 VAL A O 1
ATOM 667 N N . LEU A 1 91 ? -10.591 -10.986 18.881 1.00 93.31 91 LEU A N 1
ATOM 668 C CA . LEU A 1 91 ? -9.785 -10.990 20.111 1.00 93.31 91 LEU A CA 1
ATOM 669 C C . LEU A 1 91 ? -10.198 -9.919 21.123 1.00 93.31 91 LEU A C 1
ATOM 671 O O . LEU A 1 91 ? -9.851 -10.041 22.296 1.00 93.31 91 LEU A O 1
ATOM 675 N N . TYR A 1 92 ? -10.883 -8.865 20.676 1.00 88.44 92 TYR A N 1
ATOM 676 C CA . TYR A 1 92 ? -11.141 -7.677 21.492 1.00 88.44 92 TYR A CA 1
ATOM 677 C C . TYR A 1 92 ? -12.614 -7.251 21.509 1.00 88.44 92 TYR A C 1
ATOM 679 O O . TYR A 1 92 ? -12.897 -6.149 21.973 1.00 88.44 92 TYR A O 1
ATOM 687 N N . ASP A 1 93 ? -13.531 -8.085 20.997 1.00 87.31 93 ASP A N 1
ATOM 688 C CA . ASP A 1 93 ? -14.967 -7.779 20.870 1.00 87.31 93 ASP A CA 1
ATOM 689 C C . ASP A 1 93 ? -15.225 -6.397 20.233 1.00 87.31 93 ASP A C 1
ATOM 691 O O . ASP A 1 93 ? -16.108 -5.641 20.641 1.00 87.31 93 ASP A O 1
ATOM 695 N N . GLY A 1 94 ? -14.405 -6.036 19.239 1.00 80.62 94 GLY A N 1
ATOM 696 C CA . GLY A 1 94 ? -14.484 -4.744 18.569 1.00 80.62 94 GLY A CA 1
ATOM 697 C C . GLY A 1 94 ? -15.807 -4.558 17.822 1.00 80.62 94 GLY A C 1
ATOM 698 O O . GLY A 1 94 ? -16.181 -5.375 16.985 1.00 80.62 94 GLY A O 1
ATOM 699 N N . ASP A 1 95 ? -16.475 -3.436 18.079 1.00 83.62 95 ASP A N 1
ATOM 700 C CA . ASP A 1 95 ? -17.783 -3.042 17.536 1.00 83.62 95 ASP A CA 1
ATOM 701 C C . ASP A 1 95 ? -17.692 -2.068 16.342 1.00 83.62 95 ASP A C 1
ATOM 703 O O . ASP A 1 95 ? -18.707 -1.633 15.795 1.00 83.62 95 ASP A O 1
ATOM 707 N N . GLY A 1 96 ? -16.473 -1.720 15.921 1.00 82.06 96 GLY A N 1
ATOM 708 C CA . GLY A 1 96 ? -16.219 -0.809 14.804 1.00 82.06 96 GLY A CA 1
ATOM 709 C C . GLY A 1 96 ? -16.525 -1.419 13.433 1.00 82.06 96 GLY A C 1
ATOM 710 O O . GLY A 1 96 ? -16.453 -2.631 13.243 1.00 82.06 96 GLY A O 1
ATOM 711 N N . SER A 1 97 ? -16.818 -0.578 12.437 1.00 88.06 97 SER A N 1
ATOM 712 C CA . SER A 1 97 ? -17.060 -1.051 11.070 1.00 88.06 97 SER A CA 1
ATOM 713 C C . SER A 1 97 ? -15.759 -1.398 10.329 1.00 88.06 97 SER A C 1
ATOM 715 O O . SER A 1 97 ? -14.676 -0.874 10.619 1.00 88.06 97 SER A O 1
ATOM 717 N N . PHE A 1 98 ? -15.853 -2.261 9.312 1.00 88.62 98 PHE A N 1
ATOM 718 C CA . PHE A 1 98 ? -14.708 -2.569 8.450 1.00 88.62 98 PHE A CA 1
ATOM 719 C C . PHE A 1 98 ? -14.180 -1.320 7.722 1.00 88.62 98 PHE A C 1
ATOM 721 O O . PHE A 1 98 ? -12.969 -1.119 7.621 1.00 88.62 98 PHE A O 1
ATOM 728 N N . THR A 1 99 ? -15.079 -0.438 7.278 1.00 87.44 99 THR A N 1
ATOM 729 C CA . THR A 1 99 ? -14.733 0.829 6.617 1.00 87.44 99 THR A CA 1
ATOM 730 C C . THR A 1 99 ? -13.930 1.752 7.531 1.00 87.44 99 THR A C 1
ATOM 732 O O . THR A 1 99 ? -12.958 2.356 7.076 1.00 87.44 99 THR A O 1
ATOM 735 N N . ASP A 1 100 ? -14.272 1.813 8.821 1.00 86.62 100 ASP A N 1
ATOM 736 C CA . ASP A 1 100 ? -13.505 2.585 9.806 1.00 86.62 100 ASP A CA 1
ATOM 737 C C . ASP A 1 100 ? -12.104 2.007 9.984 1.00 86.62 100 ASP A C 1
ATOM 739 O O . ASP A 1 100 ? -11.117 2.742 10.005 1.00 86.62 100 ASP A O 1
ATOM 743 N N . THR A 1 101 ? -11.998 0.676 10.033 1.00 89.75 101 THR A N 1
ATOM 744 C CA . THR A 1 101 ? -10.703 -0.005 10.145 1.00 89.75 101 THR A CA 1
ATOM 745 C C . THR A 1 101 ? -9.825 0.276 8.923 1.00 89.75 101 THR A C 1
ATOM 747 O O . THR A 1 101 ? -8.635 0.570 9.066 1.00 89.75 101 THR A O 1
ATOM 750 N N . LEU A 1 102 ? -10.399 0.264 7.716 1.00 90.31 102 LEU A N 1
ATOM 751 C CA . LEU A 1 102 ? -9.688 0.639 6.492 1.00 90.31 102 LEU A CA 1
ATOM 752 C C . LEU A 1 102 ? -9.255 2.106 6.497 1.00 90.31 102 LEU A C 1
ATOM 754 O O . LEU A 1 102 ? -8.108 2.398 6.153 1.00 90.31 102 LEU A O 1
ATOM 758 N N . ALA A 1 103 ? -10.129 3.021 6.919 1.00 88.19 103 ALA A N 1
ATOM 759 C CA . ALA A 1 103 ? -9.804 4.440 7.016 1.00 88.19 103 ALA A CA 1
ATOM 760 C C . ALA A 1 103 ? -8.644 4.686 7.998 1.00 88.19 103 ALA A C 1
ATOM 762 O O . ALA A 1 103 ? -7.694 5.390 7.649 1.00 88.19 103 ALA A O 1
ATOM 763 N N . VAL A 1 104 ? -8.664 4.043 9.173 1.00 87.00 104 VAL A N 1
ATOM 764 C CA . VAL A 1 104 ? -7.567 4.081 10.159 1.00 87.00 104 VAL A CA 1
ATOM 765 C C . VAL A 1 104 ? -6.276 3.516 9.572 1.00 87.00 104 VAL A C 1
ATOM 767 O O . VAL A 1 104 ? -5.225 4.145 9.682 1.00 87.00 104 VAL A O 1
ATOM 770 N N . THR A 1 105 ? -6.350 2.362 8.906 1.00 88.75 105 THR A N 1
ATOM 771 C CA . THR A 1 105 ? -5.177 1.692 8.322 1.00 88.75 105 THR A CA 1
ATOM 772 C C . THR A 1 105 ? -4.559 2.517 7.189 1.00 88.75 105 THR A C 1
ATOM 774 O O . THR A 1 105 ? -3.342 2.538 7.042 1.00 88.75 105 THR A O 1
ATOM 777 N N . GLY A 1 106 ? -5.376 3.221 6.397 1.00 82.44 106 GLY A N 1
ATOM 778 C CA . GLY A 1 106 ? -4.906 4.044 5.275 1.00 82.44 106 GLY A CA 1
ATOM 779 C C . GLY A 1 106 ? -4.364 5.414 5.690 1.00 82.44 106 GLY A C 1
ATOM 780 O O . GLY A 1 106 ? -3.406 5.897 5.095 1.00 82.44 106 GLY A O 1
ATOM 781 N N . TRP A 1 107 ? -4.925 6.029 6.735 1.00 82.44 107 TRP A N 1
ATOM 782 C CA . TRP A 1 107 ? -4.353 7.239 7.338 1.00 82.44 107 TRP A CA 1
ATOM 783 C C . TRP A 1 107 ? -3.131 6.954 8.216 1.00 82.44 107 TRP A C 1
ATOM 785 O O . TRP A 1 107 ? -2.302 7.840 8.412 1.00 82.44 107 TRP A O 1
ATOM 795 N N . GLY A 1 108 ? -3.060 5.758 8.804 1.00 65.81 108 GLY A N 1
ATOM 796 C CA . GLY A 1 108 ? -2.080 5.410 9.833 1.00 65.81 108 GLY A CA 1
ATOM 797 C C . GLY A 1 108 ? -2.367 6.041 11.201 1.00 65.81 108 GLY A C 1
ATOM 798 O O . GLY A 1 108 ? -1.480 6.074 12.050 1.00 65.81 108 GLY A O 1
ATOM 799 N N . THR A 1 109 ? -3.581 6.560 11.436 1.00 59.09 109 THR A N 1
ATOM 800 C CA . THR A 1 109 ? -3.965 7.165 12.724 1.00 59.09 109 THR A CA 1
ATOM 801 C C . THR A 1 109 ? -5.278 6.583 13.237 1.00 59.09 109 THR A C 1
ATOM 803 O O . THR A 1 109 ? -6.274 6.541 12.517 1.00 59.09 109 THR A O 1
ATOM 806 N N . CYS A 1 110 ? -5.293 6.143 14.499 1.00 54.69 110 CYS A N 1
ATOM 8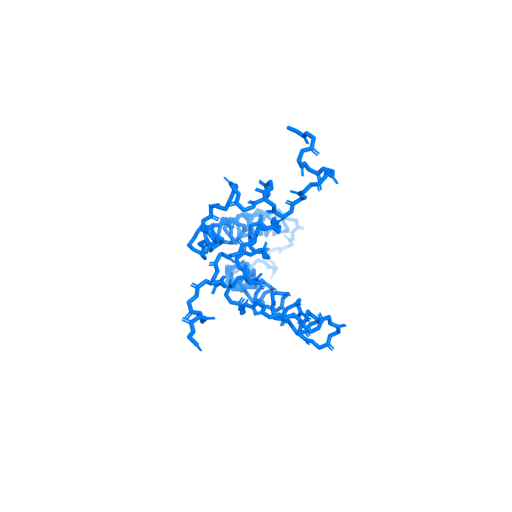07 C CA . CYS A 1 110 ? -6.523 5.762 15.190 1.00 54.69 110 CYS A CA 1
ATOM 808 C C . CYS A 1 110 ? -7.316 7.027 15.536 1.00 54.69 110 CYS A C 1
ATOM 810 O O . CYS A 1 110 ? -7.029 7.696 16.529 1.00 54.69 110 CYS A O 1
ATOM 812 N N . ARG A 1 111 ? -8.320 7.359 14.726 1.00 56.75 111 ARG A N 1
ATOM 813 C CA . ARG A 1 111 ? -9.393 8.287 15.102 1.00 56.75 111 ARG A CA 1
ATOM 814 C C . ARG A 1 111 ? -10.694 7.479 15.186 1.00 56.75 111 ARG A C 1
ATOM 816 O O . ARG A 1 111 ? -10.836 6.491 14.474 1.00 56.75 111 ARG A O 1
ATOM 823 N N . ARG A 1 112 ? -11.606 7.845 16.089 1.00 55.09 112 ARG A N 1
ATOM 824 C CA . ARG A 1 112 ? -12.877 7.135 16.310 1.00 55.09 112 ARG A CA 1
ATOM 825 C C . ARG A 1 112 ? -13.959 7.677 15.370 1.00 55.09 112 ARG A C 1
ATOM 827 O O . ARG A 1 112 ? -14.023 8.887 15.182 1.00 55.09 112 ARG A O 1
ATOM 834 N N . SER A 1 113 ? -14.788 6.804 14.790 1.00 53.25 113 SER A N 1
ATOM 835 C CA . SER A 1 113 ? -16.005 7.213 14.080 1.00 53.25 113 SER A CA 1
ATOM 836 C C . SER A 1 113 ? -17.136 7.344 15.102 1.00 53.25 113 SER A C 1
ATOM 838 O O . SER A 1 113 ? -17.318 6.494 15.977 1.00 53.25 113 SER A O 1
ATOM 840 N N . SER A 1 114 ? -17.885 8.439 15.047 1.00 50.03 114 SER A N 1
ATOM 841 C CA . SER A 1 114 ? -18.957 8.769 15.994 1.00 50.03 114 SER A CA 1
ATOM 842 C C . SER A 1 114 ? -20.282 8.060 15.661 1.00 50.03 114 SER A C 1
ATOM 844 O O . SER A 1 114 ? -21.364 8.591 15.903 1.00 50.03 114 SER A O 1
ATOM 846 N N . ALA A 1 115 ? -20.230 6.829 15.137 1.00 45.72 115 ALA A N 1
ATOM 847 C CA . ALA A 1 115 ? -21.418 6.098 14.682 1.00 45.72 115 ALA A CA 1
ATOM 848 C C . ALA A 1 115 ? -22.256 5.448 15.809 1.00 45.72 115 ALA A C 1
ATOM 850 O O . ALA A 1 115 ? -23.234 4.757 15.530 1.00 45.72 115 ALA A O 1
ATOM 851 N N . VAL A 1 116 ? -21.939 5.692 17.085 1.00 46.81 116 VAL A N 1
ATOM 852 C CA . VAL A 1 116 ? -22.722 5.193 18.230 1.00 46.81 116 VAL A CA 1
ATOM 853 C C . VAL A 1 116 ? -23.522 6.340 18.853 1.00 46.81 116 VAL A C 1
ATOM 855 O O . VAL A 1 116 ? -23.182 6.842 19.921 1.00 46.81 116 VAL A O 1
ATOM 858 N N . SER A 1 117 ? -24.584 6.799 18.181 1.00 46.78 117 SER A N 1
ATOM 859 C CA . SER A 1 117 ? -25.583 7.679 18.822 1.00 46.78 117 SER A CA 1
ATOM 860 C C . SER A 1 117 ? -27.018 7.596 18.275 1.00 46.78 117 SER A C 1
ATOM 862 O O . SER A 1 117 ? -27.807 8.505 18.511 1.00 46.78 117 SER A O 1
ATOM 864 N N . SER A 1 118 ? -27.425 6.506 17.606 1.00 44.88 118 SER A N 1
ATOM 865 C CA . SER A 1 118 ? -28.820 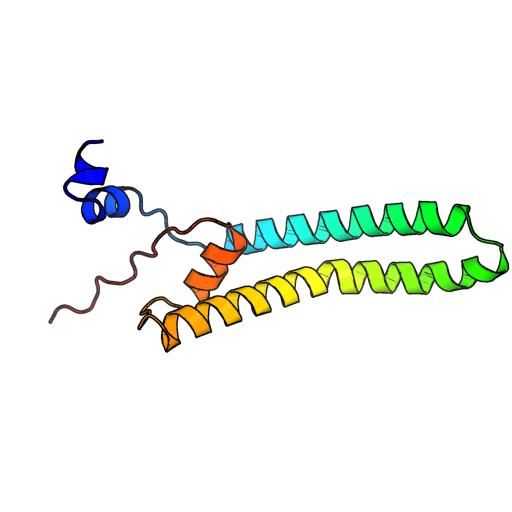6.368 17.128 1.00 44.88 118 SER A CA 1
ATOM 866 C C . SER A 1 118 ? -29.571 5.113 17.582 1.00 44.88 118 SER A C 1
ATOM 868 O O . SER A 1 118 ? -30.553 4.714 16.958 1.00 44.88 118 SER A O 1
ATOM 870 N N . ARG A 1 119 ? -29.188 4.510 18.712 1.00 44.12 119 ARG A N 1
ATOM 871 C CA . ARG A 1 119 ? -30.068 3.562 19.416 1.00 44.12 119 ARG A CA 1
ATOM 872 C C . ARG A 1 119 ? -30.313 4.018 20.847 1.00 44.12 119 ARG A C 1
ATOM 874 O O . ARG A 1 119 ? -29.692 3.533 21.783 1.00 44.12 119 ARG A O 1
ATOM 881 N N . SER A 1 120 ? -31.242 4.957 20.985 1.00 54.22 120 SER A N 1
ATOM 882 C CA . SER A 1 120 ? -32.005 5.162 22.212 1.00 54.22 120 SER A CA 1
ATOM 883 C C . SER A 1 120 ? -33.493 5.154 21.870 1.00 54.22 120 SER A C 1
ATOM 885 O O . SER A 1 120 ? -34.010 6.131 21.325 1.00 54.22 120 SER A O 1
ATOM 887 N N . ALA A 1 121 ? -34.144 4.039 22.177 1.00 42.97 121 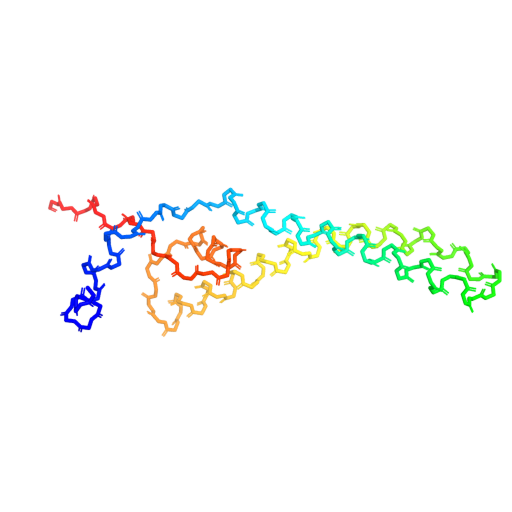ALA A N 1
ATOM 888 C CA . ALA A 1 121 ? -35.518 3.966 22.654 1.00 42.97 121 ALA A CA 1
ATOM 889 C C . ALA A 1 121 ? -35.629 2.685 23.486 1.00 42.97 121 ALA A C 1
ATOM 891 O O . ALA A 1 121 ? -35.208 1.629 22.961 1.00 42.97 121 ALA A O 1
#

Sequence (121 aa):
MIDVITNPQAFFARRDGDLSLVPAVGIVLLIALINVGTGYLTIQVTMSALSASAQGFQTIALVTTVIGGLFGVFVAWLFFGGLFHLLASVLYDGDGSFTDTLAVTGWGTCRRSSAVSSRSA